Protein AF-A0AA38CWF4-F1 (afdb_monomer_lite)

Structure (mmCIF, N/CA/C/O backbone):
data_AF-A0AA38CWF4-F1
#
_entry.id   AF-A0AA38CWF4-F1
#
loop_
_atom_site.group_PDB
_atom_site.id
_atom_site.type_symbol
_atom_site.label_atom_id
_atom_site.label_alt_id
_atom_site.label_comp_id
_atom_site.label_asym_id
_atom_site.label_entity_id
_atom_site.label_seq_id
_atom_site.pdbx_PDB_ins_code
_atom_site.Cartn_x
_atom_site.Cartn_y
_atom_site.Cartn_z
_atom_site.occupancy
_atom_site.B_iso_or_equiv
_atom_site.auth_seq_id
_atom_site.auth_comp_id
_atom_site.auth_asym_id
_atom_site.auth_atom_id
_atom_site.pdbx_PDB_model_num
ATOM 1 N N . SER A 1 1 ? -19.672 -0.450 -0.116 1.00 72.69 1 SER A N 1
ATOM 2 C CA . SER A 1 1 ? -19.049 -0.623 1.211 1.00 72.69 1 SER A CA 1
ATOM 3 C C . SER A 1 1 ? -17.638 -1.137 1.005 1.00 72.69 1 SER A C 1
ATOM 5 O O . SER A 1 1 ? -17.487 -2.066 0.217 1.00 72.69 1 SER A O 1
ATOM 7 N N . LEU A 1 2 ? -16.649 -0.512 1.653 1.00 77.81 2 LEU A N 1
ATOM 8 C CA . LEU A 1 2 ? -15.222 -0.859 1.575 1.00 77.81 2 LEU A CA 1
ATOM 9 C C . LEU A 1 2 ? -14.908 -2.220 2.226 1.00 77.81 2 LEU A C 1
ATOM 11 O O . LEU A 1 2 ? -13.970 -2.892 1.828 1.00 77.81 2 LEU A O 1
ATOM 15 N N . LEU A 1 3 ? -15.746 -2.671 3.165 1.00 82.31 3 LEU A N 1
ATOM 16 C CA . LEU A 1 3 ? -15.566 -3.917 3.924 1.00 82.31 3 LEU A CA 1
ATOM 17 C C . LEU A 1 3 ? -16.114 -5.159 3.196 1.00 82.31 3 LEU A C 1
ATOM 19 O O . LEU A 1 3 ? -16.640 -6.080 3.819 1.00 82.31 3 LEU A O 1
ATOM 23 N N . ARG A 1 4 ? -16.067 -5.171 1.861 1.00 86.81 4 ARG A N 1
ATOM 24 C CA . ARG A 1 4 ? -16.457 -6.349 1.071 1.00 86.81 4 ARG A CA 1
ATOM 25 C C . ARG A 1 4 ? -15.261 -7.301 0.937 1.00 86.81 4 ARG A C 1
ATOM 27 O O . ARG A 1 4 ? -14.148 -6.809 0.788 1.00 86.81 4 ARG A O 1
ATOM 34 N N . PRO A 1 5 ? -15.470 -8.634 0.916 1.00 86.81 5 PRO A N 1
ATOM 35 C CA . PRO A 1 5 ? -14.367 -9.604 0.901 1.00 86.81 5 PRO A CA 1
ATOM 36 C C . PRO A 1 5 ? -13.410 -9.477 -0.291 1.00 86.81 5 PRO A C 1
ATOM 38 O O . PRO A 1 5 ? -12.257 -9.880 -0.197 1.00 86.81 5 PRO A O 1
ATOM 41 N N . CYS A 1 6 ? -13.879 -8.940 -1.420 1.00 91.00 6 CYS A N 1
ATOM 42 C CA . CYS A 1 6 ? -13.054 -8.714 -2.598 1.00 91.00 6 CYS A CA 1
ATOM 43 C C . CYS A 1 6 ? -13.598 -7.529 -3.399 1.00 91.00 6 CYS A C 1
ATOM 45 O O . CYS A 1 6 ? -14.794 -7.467 -3.699 1.00 91.00 6 CYS A O 1
ATOM 47 N N . LEU A 1 7 ? -12.712 -6.593 -3.729 1.00 94.31 7 LEU A N 1
ATOM 48 C CA . LEU A 1 7 ? -12.979 -5.449 -4.591 1.00 94.31 7 LEU A CA 1
ATOM 49 C C . LEU A 1 7 ? -11.827 -5.321 -5.586 1.00 94.31 7 LEU A C 1
ATOM 51 O O . LEU A 1 7 ? -10.666 -5.482 -5.215 1.00 94.31 7 LEU A O 1
ATOM 55 N N . PHE A 1 8 ? -12.160 -5.014 -6.836 1.00 94.06 8 PHE A N 1
ATOM 56 C CA . PHE A 1 8 ? -11.190 -4.676 -7.868 1.00 94.06 8 PHE A CA 1
ATOM 57 C C . PHE A 1 8 ? -11.362 -3.202 -8.231 1.00 94.06 8 PHE A C 1
ATOM 59 O O . PHE A 1 8 ? -12.472 -2.771 -8.548 1.00 94.06 8 PHE A O 1
ATOM 66 N N . TYR A 1 9 ? -10.274 -2.439 -8.162 1.00 92.88 9 TYR A N 1
ATOM 67 C CA . TYR A 1 9 ? -10.250 -1.026 -8.522 1.00 92.88 9 TYR A CA 1
ATOM 68 C C . TYR A 1 9 ? -9.485 -0.853 -9.830 1.00 92.88 9 TYR A C 1
ATOM 70 O O . TYR A 1 9 ? -8.315 -1.217 -9.916 1.00 92.88 9 TYR A O 1
ATOM 78 N N . ASP A 1 10 ? -10.147 -0.282 -10.834 1.00 92.38 10 ASP A N 1
ATOM 79 C CA . ASP A 1 10 ? -9.514 0.079 -12.100 1.00 92.38 10 ASP A CA 1
ATOM 80 C C . ASP A 1 10 ? -8.882 1.478 -11.998 1.00 92.38 10 ASP A C 1
ATOM 82 O O . ASP A 1 10 ? -9.578 2.496 -11.939 1.00 92.38 10 ASP A O 1
ATOM 86 N N . VAL A 1 11 ? -7.547 1.533 -11.952 1.00 90.19 11 VAL A N 1
ATOM 87 C CA . VAL A 1 11 ? -6.771 2.783 -11.913 1.00 90.19 11 VAL A CA 1
ATOM 88 C C . VAL A 1 11 ? -6.432 3.206 -13.347 1.00 90.19 11 VAL A C 1
ATOM 90 O O . VAL A 1 11 ? -5.302 3.078 -13.818 1.00 90.19 11 VAL A O 1
ATOM 93 N N . THR A 1 12 ? -7.436 3.744 -14.039 1.00 79.62 12 THR A N 1
ATOM 94 C CA . THR A 1 12 ? -7.452 3.996 -15.497 1.00 79.62 12 THR A CA 1
ATOM 95 C C . THR A 1 12 ? -6.326 4.878 -16.051 1.00 79.62 12 THR A C 1
ATOM 97 O O . THR A 1 12 ? -5.971 4.759 -17.221 1.00 79.62 12 THR A O 1
ATOM 100 N N . HIS A 1 13 ? -5.741 5.762 -15.238 1.00 71.06 13 HIS A N 1
ATOM 101 C CA . HIS A 1 13 ? -4.680 6.689 -15.666 1.00 71.06 13 HIS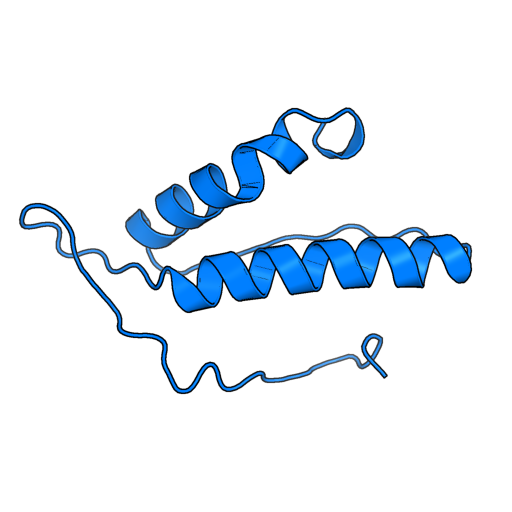 A CA 1
ATOM 102 C C . HIS A 1 13 ? -3.278 6.262 -15.202 1.00 71.06 13 HIS A C 1
ATOM 104 O O . HIS A 1 13 ? -2.300 6.988 -15.391 1.00 71.06 13 HIS A O 1
ATOM 110 N N . GLY A 1 14 ? -3.157 5.081 -14.594 1.00 65.69 14 GLY A N 1
ATOM 111 C CA . GLY A 1 14 ? -1.883 4.536 -14.156 1.00 65.69 14 GLY A CA 1
ATOM 112 C C . GLY A 1 14 ? -1.051 4.021 -15.329 1.00 65.69 14 GLY A C 1
ATOM 113 O O . GLY A 1 14 ? -1.463 3.105 -16.032 1.00 65.69 14 GLY A O 1
ATOM 114 N N . ARG A 1 15 ? 0.146 4.579 -15.541 1.00 75.25 15 ARG A N 1
ATOM 115 C CA . ARG A 1 15 ? 1.112 4.030 -16.502 1.00 75.25 15 ARG A CA 1
ATOM 116 C C . ARG A 1 15 ? 2.260 3.367 -15.757 1.00 75.25 15 ARG A C 1
ATOM 118 O O . ARG A 1 15 ? 2.989 4.025 -15.014 1.00 75.25 15 ARG A O 1
ATOM 125 N N . GLY A 1 16 ? 2.464 2.078 -16.026 1.00 71.62 16 GLY A N 1
ATOM 126 C CA . GLY A 1 16 ? 3.679 1.377 -15.634 1.00 71.62 16 GLY A CA 1
ATOM 127 C C . GLY A 1 16 ? 4.908 2.083 -16.212 1.00 71.62 16 GLY A C 1
ATOM 128 O O . GLY A 1 16 ? 5.025 2.267 -17.422 1.00 71.62 16 GLY A O 1
ATOM 129 N N . SER A 1 17 ? 5.825 2.494 -15.345 1.00 73.50 17 SER A N 1
ATOM 130 C CA . SER A 1 17 ? 7.091 3.129 -15.703 1.00 73.50 17 SER A CA 1
ATOM 131 C C . SER A 1 17 ? 8.259 2.321 -15.148 1.00 73.50 17 SER A C 1
ATOM 133 O O . SER A 1 17 ? 8.126 1.621 -14.146 1.00 73.50 17 SER A O 1
ATOM 135 N N . HIS A 1 18 ? 9.413 2.424 -15.795 1.00 72.44 18 HIS A N 1
ATOM 136 C CA . HIS A 1 18 ? 10.682 1.929 -15.277 1.00 72.44 18 HIS A CA 1
ATOM 137 C C . HIS A 1 18 ? 11.637 3.119 -15.130 1.00 72.44 18 HIS A C 1
ATOM 139 O O . HIS A 1 18 ? 11.600 4.059 -15.924 1.00 72.44 18 HIS A O 1
ATOM 145 N N . ARG A 1 19 ? 12.482 3.117 -14.095 1.00 69.25 19 ARG A N 1
ATOM 146 C CA . ARG A 1 19 ? 13.531 4.133 -13.900 1.00 69.25 19 ARG A CA 1
ATOM 147 C C . ARG A 1 19 ? 14.900 3.534 -14.216 1.00 69.25 19 ARG A C 1
ATOM 149 O O . ARG A 1 19 ? 15.202 2.435 -13.760 1.00 69.25 19 ARG A O 1
ATOM 156 N N . GLY A 1 20 ? 15.725 4.278 -14.959 1.00 66.50 20 GLY A N 1
ATOM 157 C CA . GLY A 1 20 ? 17.169 4.035 -15.094 1.00 66.50 20 GLY A CA 1
ATOM 158 C C . GLY A 1 20 ? 17.561 2.648 -15.612 1.00 66.50 20 GLY A C 1
ATOM 159 O O . GLY A 1 20 ? 18.394 1.995 -14.995 1.00 66.50 20 GLY A O 1
ATOM 160 N N . GLY A 1 21 ? 16.936 2.165 -16.691 1.00 66.12 21 GLY A N 1
ATOM 161 C CA . GLY A 1 21 ? 17.275 0.863 -17.291 1.00 66.12 21 GLY A CA 1
ATOM 162 C C . GLY A 1 21 ? 16.864 -0.363 -16.464 1.00 66.12 21 GLY A C 1
ATOM 163 O O . GLY A 1 21 ? 17.252 -1.482 -16.787 1.00 66.12 21 GLY A O 1
ATOM 164 N N . SER A 1 22 ? 16.082 -0.182 -15.395 1.00 69.31 22 SER A N 1
ATOM 165 C CA . SER A 1 22 ? 15.532 -1.295 -14.621 1.00 69.31 22 SER A CA 1
ATOM 166 C C . SER A 1 22 ? 14.507 -2.092 -15.433 1.00 69.31 22 SER A C 1
ATOM 168 O O . SER A 1 22 ? 13.642 -1.511 -16.078 1.00 69.31 22 SER A O 1
ATOM 170 N N . VAL A 1 23 ? 14.544 -3.422 -15.322 1.00 79.25 23 VAL A N 1
ATOM 171 C CA . VAL A 1 23 ? 13.506 -4.329 -15.857 1.00 79.25 23 VAL A CA 1
ATOM 172 C C . VAL A 1 23 ? 12.280 -4.453 -14.938 1.00 79.25 23 VAL A C 1
ATOM 174 O O . VAL A 1 23 ? 11.360 -5.212 -15.222 1.00 79.25 23 VAL A O 1
ATOM 177 N N . SER A 1 24 ? 12.268 -3.741 -13.805 1.00 82.31 24 SER A N 1
ATOM 178 C CA . SER A 1 24 ? 11.143 -3.723 -12.870 1.00 82.31 24 SER A CA 1
ATOM 179 C C . SER A 1 24 ? 10.267 -2.496 -13.100 1.00 82.31 24 SER A C 1
ATOM 181 O O . SER A 1 24 ? 10.768 -1.397 -13.331 1.00 82.31 24 SER A O 1
ATOM 183 N N . TYR A 1 25 ? 8.958 -2.677 -12.934 1.00 86.94 25 TYR A N 1
ATOM 184 C CA . TYR A 1 25 ? 7.962 -1.631 -13.140 1.00 86.94 25 TYR A CA 1
ATOM 185 C C . TYR A 1 25 ? 7.486 -1.011 -11.826 1.00 86.94 25 TYR A C 1
ATOM 187 O O . TYR A 1 25 ? 7.544 -1.639 -10.765 1.00 86.94 25 TYR A O 1
ATOM 195 N N . GLN A 1 26 ? 7.010 0.225 -11.924 1.00 91.75 26 GLN A N 1
ATOM 196 C CA . GLN A 1 26 ? 6.239 0.916 -10.899 1.00 91.75 26 GLN A CA 1
ATOM 197 C C . GLN A 1 26 ? 5.063 1.664 -11.531 1.00 91.75 26 GLN A C 1
ATOM 199 O O . GLN A 1 26 ? 5.155 2.130 -12.668 1.00 91.75 26 GLN A O 1
ATOM 204 N N . ASN A 1 27 ? 3.997 1.850 -10.771 1.00 93.56 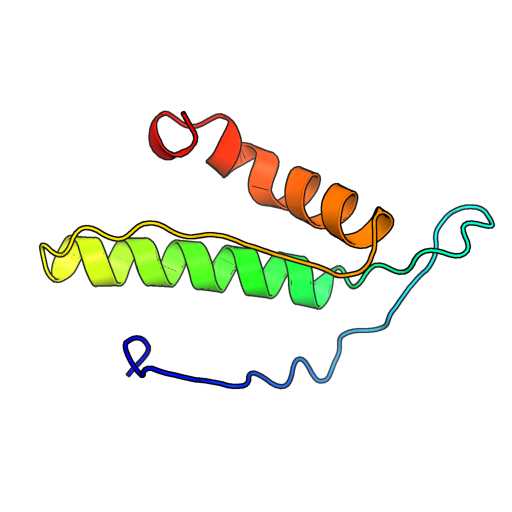27 ASN A N 1
ATOM 205 C CA . ASN A 1 27 ? 2.867 2.695 -11.105 1.00 93.56 27 ASN A CA 1
ATOM 206 C C . ASN A 1 27 ? 2.604 3.628 -9.919 1.00 93.56 27 ASN A C 1
ATOM 208 O O . ASN A 1 27 ? 2.093 3.214 -8.877 1.00 93.56 27 ASN A O 1
ATOM 212 N N . ILE A 1 28 ? 2.997 4.893 -10.074 1.00 93.06 28 ILE A N 1
ATOM 213 C CA . ILE A 1 28 ? 2.877 5.892 -9.008 1.00 93.06 28 ILE A CA 1
ATOM 214 C C . ILE A 1 28 ? 1.414 6.207 -8.684 1.00 93.06 28 ILE A C 1
ATOM 216 O O . ILE A 1 28 ? 1.083 6.448 -7.529 1.00 93.06 28 ILE A O 1
ATOM 220 N N . HIS A 1 29 ? 0.521 6.140 -9.675 1.00 94.19 29 HIS A N 1
ATOM 221 C CA . HIS A 1 29 ? -0.902 6.383 -9.457 1.00 94.19 29 HIS A CA 1
ATOM 222 C C . HIS A 1 29 ? -1.537 5.264 -8.629 1.00 94.19 29 HIS A C 1
ATOM 224 O O . HIS A 1 29 ? -2.308 5.555 -7.722 1.00 94.19 29 HIS A O 1
ATOM 230 N N . GLU A 1 30 ? -1.160 4.004 -8.869 1.00 95.88 30 GLU A N 1
ATOM 231 C CA . GLU A 1 30 ? -1.574 2.890 -8.003 1.00 95.88 30 GLU A CA 1
ATOM 232 C C . GLU A 1 30 ? -1.009 3.026 -6.584 1.00 95.88 30 GLU A C 1
ATOM 234 O O . GLU A 1 30 ? -1.717 2.741 -5.622 1.00 95.88 30 GLU A O 1
ATOM 239 N N . ALA A 1 31 ? 0.240 3.480 -6.428 1.00 95.62 31 ALA A N 1
ATOM 240 C CA . ALA A 1 31 ? 0.844 3.665 -5.107 1.00 95.62 31 ALA A CA 1
ATOM 241 C C . ALA A 1 31 ? 0.118 4.751 -4.292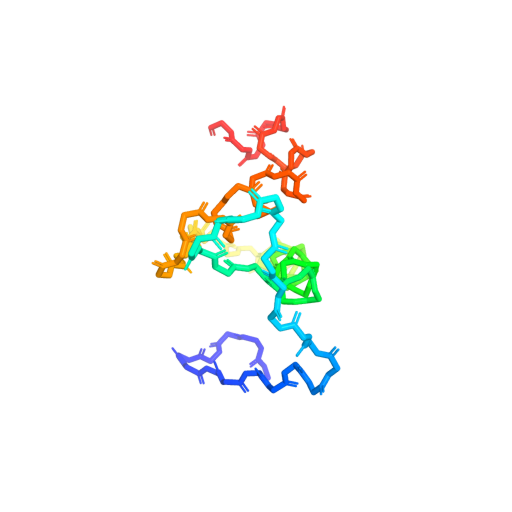 1.00 95.62 31 ALA A C 1
ATOM 243 O O . ALA A 1 31 ? -0.254 4.510 -3.144 1.00 95.62 31 ALA A O 1
ATOM 244 N N . LEU A 1 32 ? -0.157 5.905 -4.910 1.00 95.31 32 LEU A N 1
ATOM 245 C CA . LEU A 1 32 ? -0.928 6.992 -4.298 1.00 95.31 32 LEU A CA 1
ATOM 246 C C . LEU A 1 32 ? -2.369 6.571 -3.991 1.00 95.31 32 LEU A C 1
ATOM 248 O O . LEU A 1 32 ? -2.873 6.848 -2.906 1.00 95.31 32 LEU A O 1
ATOM 252 N N . PHE A 1 33 ? -3.020 5.860 -4.915 1.00 95.81 33 PHE A N 1
ATOM 253 C CA . PHE A 1 33 ? -4.362 5.325 -4.691 1.00 95.81 33 PHE A CA 1
ATOM 254 C C . PHE A 1 33 ? -4.387 4.348 -3.509 1.00 95.81 33 PHE A C 1
ATOM 256 O O . PHE A 1 33 ? -5.276 4.416 -2.665 1.00 95.81 33 PHE A O 1
ATOM 263 N N . THR A 1 34 ? -3.386 3.469 -3.410 1.00 96.75 34 THR A N 1
ATOM 264 C CA . THR A 1 34 ? -3.258 2.513 -2.300 1.00 96.75 34 THR A CA 1
ATOM 265 C C . THR A 1 34 ? -3.094 3.232 -0.960 1.00 96.75 34 THR A C 1
ATOM 267 O O . THR A 1 34 ? -3.714 2.824 0.021 1.00 96.75 34 THR A O 1
ATOM 270 N N . LEU A 1 35 ? -2.316 4.319 -0.913 1.00 97.06 35 LEU A N 1
ATOM 271 C CA . LEU A 1 35 ? -2.171 5.151 0.286 1.00 97.06 35 LEU A CA 1
ATOM 272 C C . LEU A 1 35 ? -3.505 5.774 0.708 1.00 97.06 35 LEU A C 1
ATOM 274 O O . LEU A 1 35 ? -3.923 5.618 1.852 1.00 97.06 35 LEU A O 1
ATOM 278 N N . GLN A 1 36 ? -4.220 6.396 -0.229 1.00 96.12 36 GLN A N 1
ATOM 279 C CA . GLN A 1 36 ? -5.535 6.983 0.045 1.00 96.12 36 GLN A CA 1
ATOM 280 C C . GLN A 1 36 ? -6.551 5.932 0.511 1.00 96.12 36 GLN A C 1
ATOM 282 O O . GLN A 1 36 ? -7.366 6.193 1.398 1.00 96.12 36 GLN A O 1
ATOM 287 N N . LEU A 1 37 ? -6.502 4.730 -0.069 1.00 96.38 37 LEU A N 1
ATOM 288 C CA . LEU A 1 37 ? -7.366 3.620 0.321 1.00 96.38 37 LEU A CA 1
ATOM 289 C C . LEU A 1 37 ? -7.064 3.144 1.746 1.00 96.38 37 LEU A C 1
ATOM 291 O O . LEU A 1 37 ? -7.997 2.881 2.503 1.00 96.38 37 LEU A O 1
ATOM 295 N N . TYR A 1 38 ? -5.783 3.059 2.113 1.00 95.81 38 TYR A N 1
ATOM 296 C CA . TYR A 1 38 ? -5.353 2.746 3.473 1.00 95.81 38 TYR A CA 1
ATOM 297 C C . TYR A 1 38 ? -5.858 3.795 4.472 1.00 95.81 38 TYR A C 1
ATOM 299 O O . TYR A 1 38 ? -6.499 3.433 5.455 1.00 95.81 38 TYR A O 1
ATOM 307 N N . GLU A 1 39 ? -5.646 5.084 4.203 1.00 95.12 39 GLU A N 1
ATOM 308 C CA . GLU A 1 39 ? -6.095 6.172 5.085 1.00 95.12 39 GLU A CA 1
ATOM 309 C C . GLU A 1 39 ? -7.621 6.183 5.257 1.00 95.12 39 GLU A C 1
ATOM 311 O O . GLU A 1 39 ? -8.135 6.369 6.363 1.00 95.12 39 GLU A O 1
ATOM 316 N N . LEU A 1 40 ? -8.363 5.948 4.170 1.00 95.62 40 LEU A N 1
ATOM 317 C CA . LEU A 1 40 ? -9.815 5.810 4.224 1.00 95.62 40 LEU A CA 1
ATOM 318 C C . LEU A 1 40 ? -10.230 4.591 5.054 1.00 95.62 40 LEU A C 1
ATOM 320 O O . LEU A 1 40 ? -11.167 4.696 5.848 1.00 95.62 40 LEU A O 1
ATOM 324 N N . LEU A 1 41 ? -9.552 3.452 4.881 1.00 94.88 41 LEU A N 1
ATOM 325 C CA . LEU A 1 41 ? -9.823 2.248 5.660 1.00 94.88 41 LEU A CA 1
ATOM 326 C C . LEU A 1 41 ? -9.633 2.519 7.151 1.00 94.88 41 LEU A C 1
ATOM 328 O O . LEU A 1 41 ? -10.563 2.240 7.901 1.00 94.88 41 LEU A O 1
ATOM 332 N N . GLN A 1 42 ? -8.507 3.122 7.550 1.00 93.06 42 GLN A N 1
ATOM 333 C CA . GLN A 1 42 ? -8.224 3.446 8.953 1.00 93.06 42 GLN A CA 1
ATOM 334 C C . GLN A 1 42 ? -9.334 4.304 9.570 1.00 93.06 42 GLN A C 1
ATOM 336 O O . GLN A 1 42 ? -9.899 3.926 10.595 1.00 93.06 42 GLN A O 1
ATOM 341 N N . ARG A 1 43 ? -9.742 5.392 8.897 1.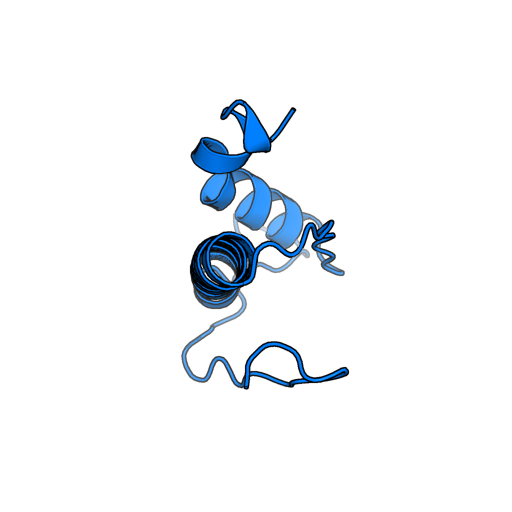00 93.31 43 ARG A N 1
ATOM 342 C CA . ARG A 1 43 ? -10.838 6.264 9.371 1.00 93.31 43 ARG A CA 1
ATOM 343 C C . ARG A 1 43 ? -12.159 5.513 9.521 1.00 93.31 43 ARG A C 1
ATOM 345 O O . ARG A 1 43 ? -12.882 5.703 10.495 1.00 93.31 43 ARG A O 1
ATOM 352 N N . VAL A 1 44 ? -12.502 4.668 8.547 1.00 94.31 44 VAL A N 1
ATOM 353 C CA . VAL A 1 44 ? -13.752 3.894 8.582 1.00 94.31 44 VAL A CA 1
ATOM 354 C C . VAL A 1 44 ? -13.726 2.864 9.710 1.00 94.31 44 VAL A C 1
ATOM 356 O O . VAL A 1 44 ? -14.736 2.687 10.389 1.00 94.31 44 VAL A O 1
ATOM 359 N N . THR A 1 45 ? -12.598 2.187 9.925 1.00 93.88 45 THR A N 1
ATOM 360 C CA . THR A 1 45 ? -12.470 1.167 10.971 1.00 93.88 45 THR A CA 1
ATOM 361 C C . THR A 1 45 ? -12.407 1.774 12.367 1.00 93.88 45 THR A C 1
ATOM 363 O O . THR A 1 45 ? -13.015 1.220 13.279 1.00 93.88 45 THR A O 1
ATOM 366 N N . GLU A 1 46 ? -11.778 2.941 12.518 1.00 92.44 46 GLU A N 1
ATOM 367 C CA . GLU A 1 46 ? -11.781 3.722 13.757 1.00 92.44 46 GLU A CA 1
ATOM 368 C C . GLU A 1 46 ? -13.210 4.117 14.155 1.00 92.44 46 GLU A C 1
ATOM 370 O O . GLU A 1 46 ? -13.655 3.789 15.255 1.00 92.44 46 GLU A O 1
ATOM 375 N N . LEU A 1 47 ? -13.975 4.719 13.234 1.00 94.25 47 LEU A N 1
ATOM 376 C CA . LEU A 1 47 ? -15.378 5.086 13.476 1.00 94.25 47 LEU A CA 1
ATOM 377 C C . LEU A 1 47 ? -16.269 3.873 13.779 1.00 94.25 47 LEU A C 1
ATOM 379 O O . LEU A 1 47 ? -17.259 3.995 14.499 1.00 94.25 47 LEU A O 1
ATOM 383 N N . ALA A 1 48 ? -15.932 2.707 13.229 1.00 93.38 48 ALA A N 1
ATOM 384 C CA . ALA A 1 48 ? -16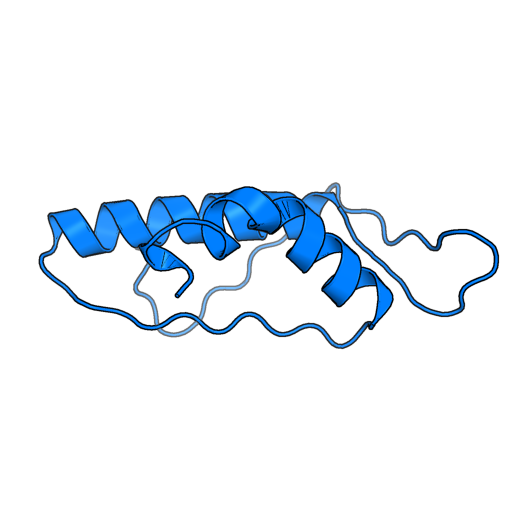.647 1.462 13.483 1.00 93.38 48 ALA A CA 1
ATOM 385 C C . ALA A 1 48 ? -16.196 0.742 14.769 1.00 93.38 48 ALA A C 1
ATOM 387 O O . ALA A 1 48 ? -16.814 -0.255 15.141 1.00 93.38 48 ALA A O 1
ATOM 388 N N . GLY A 1 49 ? -15.124 1.195 15.431 1.00 94.75 49 GLY A N 1
ATOM 389 C CA . GLY A 1 49 ? -14.526 0.503 16.577 1.00 94.75 49 GLY A CA 1
ATOM 390 C C . GLY A 1 49 ? -13.932 -0.869 16.227 1.00 94.75 49 GLY A C 1
ATOM 391 O O . GLY A 1 49 ? -13.850 -1.747 17.086 1.00 94.75 49 GLY A O 1
ATOM 392 N N . ILE A 1 50 ? -13.550 -1.083 14.964 1.00 92.94 50 ILE A N 1
ATOM 393 C CA . ILE A 1 50 ? -13.005 -2.348 14.461 1.00 92.94 50 ILE A CA 1
ATOM 394 C C . ILE A 1 50 ? -11.490 -2.216 14.337 1.00 92.94 50 ILE A C 1
ATOM 396 O O . ILE A 1 50 ? -10.988 -1.274 13.734 1.00 92.94 50 ILE A O 1
ATOM 400 N N . LYS A 1 51 ? -10.745 -3.199 14.846 1.00 90.19 51 LYS A N 1
ATOM 401 C CA . LYS A 1 51 ? -9.297 -3.285 14.630 1.00 90.19 51 LYS A CA 1
ATOM 402 C C . LYS A 1 51 ? -8.997 -4.151 13.410 1.00 90.19 51 LYS A C 1
ATOM 404 O O . LYS A 1 51 ? -9.499 -5.270 13.314 1.00 90.19 51 LYS A O 1
ATOM 409 N N . VAL A 1 52 ? -8.152 -3.658 12.510 1.00 90.50 52 VAL A N 1
ATOM 410 C CA . VAL A 1 52 ? -7.715 -4.384 11.309 1.00 90.50 52 VAL A CA 1
ATOM 411 C C . VAL A 1 52 ? -6.193 -4.393 11.203 1.00 90.50 52 VAL A C 1
ATOM 413 O O . VAL A 1 52 ? -5.525 -3.485 11.688 1.00 90.50 52 VAL A O 1
ATOM 416 N N . SER A 1 53 ? -5.646 -5.422 10.560 1.00 91.81 53 SER A N 1
ATOM 417 C CA . SER A 1 53 ? -4.262 -5.444 10.086 1.00 91.81 53 SER A CA 1
ATOM 418 C C . SER A 1 53 ? -4.256 -5.367 8.562 1.00 91.81 53 SER A C 1
ATOM 420 O O . SER A 1 53 ? -5.123 -5.940 7.899 1.00 91.81 53 SER A O 1
ATOM 422 N N . VAL A 1 54 ? -3.293 -4.637 7.996 1.00 94.06 54 VAL A N 1
ATOM 423 C CA . VAL A 1 54 ? -3.204 -4.413 6.549 1.00 94.06 54 VAL A CA 1
ATOM 424 C C . VAL A 1 54 ? -1.852 -4.892 6.042 1.00 94.06 54 VAL A C 1
ATOM 426 O O . VAL A 1 54 ? -0.810 -4.491 6.549 1.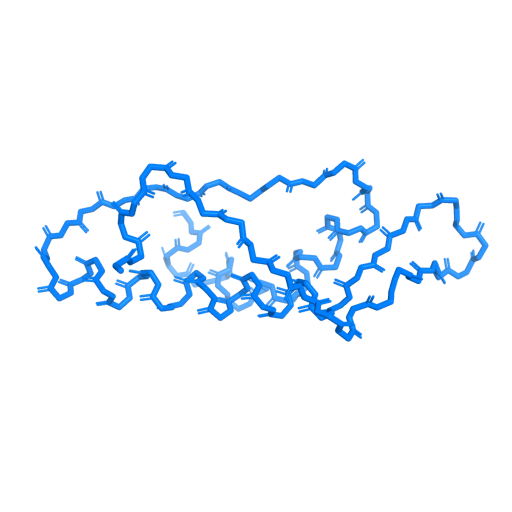00 94.06 54 VAL A O 1
ATOM 429 N N . GLY A 1 55 ? -1.880 -5.745 5.019 1.00 95.00 55 GLY A N 1
ATOM 430 C CA . GLY A 1 55 ? -0.707 -6.127 4.242 1.00 95.00 55 GLY A CA 1
ATOM 431 C C . GLY A 1 55 ? -0.832 -5.603 2.817 1.00 95.00 55 GLY A C 1
ATOM 432 O O . GLY A 1 55 ? -1.877 -5.764 2.190 1.00 95.00 55 GLY A O 1
ATOM 433 N N . ILE A 1 56 ? 0.236 -4.997 2.298 1.00 96.31 56 ILE A N 1
ATOM 434 C CA . ILE A 1 56 ? 0.316 -4.540 0.907 1.00 96.31 56 ILE A CA 1
ATOM 435 C C . ILE A 1 56 ? 1.367 -5.387 0.196 1.00 96.31 56 ILE A C 1
ATOM 437 O O . ILE A 1 56 ? 2.503 -5.498 0.656 1.00 96.31 56 ILE A O 1
ATOM 441 N N . ILE A 1 57 ? 0.991 -5.982 -0.935 1.00 96.50 57 ILE A N 1
ATOM 442 C CA . ILE A 1 57 ? 1.880 -6.807 -1.756 1.00 96.50 57 ILE A CA 1
ATOM 443 C C . ILE A 1 57 ? 1.959 -6.265 -3.178 1.00 96.50 57 ILE A C 1
ATOM 445 O O . ILE A 1 57 ? 1.022 -5.665 -3.697 1.00 96.50 57 ILE A O 1
ATOM 449 N N . THR A 1 58 ? 3.094 -6.498 -3.827 1.00 96.62 58 THR A N 1
ATOM 450 C CA . THR A 1 58 ? 3.300 -6.164 -5.235 1.00 96.62 58 THR A CA 1
ATOM 451 C C . THR A 1 58 ? 4.289 -7.147 -5.863 1.00 96.62 58 THR A C 1
ATOM 453 O O . THR A 1 58 ? 5.249 -7.542 -5.197 1.00 96.62 58 THR A O 1
ATOM 456 N N . PRO A 1 59 ? 4.102 -7.554 -7.132 1.00 95.06 59 PRO A N 1
ATOM 457 C CA . PRO A 1 59 ? 5.030 -8.467 -7.799 1.00 95.06 59 PRO A CA 1
ATOM 458 C C . PRO A 1 59 ? 6.354 -7.795 -8.208 1.00 95.06 59 PRO A C 1
ATOM 460 O O . PRO A 1 59 ? 7.312 -8.489 -8.550 1.00 95.06 59 PRO A O 1
ATOM 463 N N . TYR A 1 60 ? 6.441 -6.458 -8.187 1.00 93.06 60 TYR A N 1
ATOM 464 C CA . TYR A 1 60 ? 7.591 -5.717 -8.713 1.00 93.06 60 TYR A CA 1
ATOM 465 C C . TYR A 1 60 ? 8.417 -5.055 -7.605 1.00 93.06 60 TYR A C 1
ATOM 467 O O . TYR A 1 60 ? 7.916 -4.252 -6.820 1.00 93.06 60 TYR A O 1
ATOM 475 N N . LYS A 1 61 ? 9.734 -5.305 -7.596 1.00 92.31 61 LYS A N 1
ATOM 476 C CA . LYS A 1 61 ? 10.663 -4.698 -6.621 1.00 92.31 61 LYS A CA 1
ATOM 477 C C . LYS A 1 61 ? 10.683 -3.167 -6.694 1.00 92.31 61 LYS A C 1
ATOM 479 O O . LYS A 1 61 ? 10.836 -2.511 -5.668 1.00 92.31 61 LYS A O 1
ATOM 484 N N . LEU A 1 62 ? 10.557 -2.588 -7.891 1.00 93.44 62 LEU A N 1
ATOM 485 C CA . LEU A 1 62 ? 10.506 -1.133 -8.058 1.00 93.44 62 LEU A CA 1
ATOM 486 C C . LEU A 1 62 ? 9.194 -0.553 -7.516 1.00 93.44 62 LEU A C 1
ATOM 488 O O . LEU A 1 62 ? 9.234 0.479 -6.854 1.00 93.44 62 LEU A O 1
ATOM 492 N N . GLN A 1 63 ? 8.070 -1.253 -7.690 1.00 95.62 63 GLN A N 1
ATOM 493 C CA . GLN A 1 63 ? 6.808 -0.854 -7.071 1.00 95.62 63 GLN A CA 1
ATOM 494 C C . GLN A 1 63 ? 6.868 -0.942 -5.546 1.00 95.62 63 GLN A C 1
ATOM 496 O O . GLN A 1 63 ? 6.368 -0.042 -4.886 1.00 95.62 63 GLN A O 1
ATOM 501 N N . LEU A 1 64 ? 7.541 -1.948 -4.974 1.00 95.56 64 LEU A N 1
ATOM 502 C CA . LEU A 1 64 ? 7.739 -2.019 -3.522 1.00 95.56 64 LEU A CA 1
ATOM 503 C C . LEU A 1 64 ? 8.503 -0.792 -3.001 1.00 95.56 64 LEU A C 1
ATOM 505 O O . LEU A 1 64 ? 8.120 -0.200 -1.998 1.00 95.56 64 LEU A O 1
ATOM 509 N N . LYS A 1 65 ? 9.552 -0.359 -3.714 1.00 94.19 65 LYS A N 1
ATOM 510 C CA . LYS A 1 65 ? 10.274 0.881 -3.381 1.00 94.19 65 LYS A CA 1
ATOM 511 C C . LYS A 1 65 ? 9.393 2.123 -3.528 1.00 94.19 65 LYS A C 1
ATOM 513 O O . LYS A 1 65 ? 9.505 3.028 -2.709 1.00 94.19 65 LYS A O 1
ATOM 518 N N . CYS A 1 66 ? 8.546 2.168 -4.557 1.00 95.00 66 CYS A N 1
ATOM 519 C CA . CYS A 1 66 ? 7.581 3.248 -4.752 1.00 95.00 66 CYS A CA 1
ATOM 520 C C . CYS A 1 66 ? 6.597 3.310 -3.576 1.00 95.00 66 CYS A C 1
ATOM 522 O O . CYS A 1 66 ? 6.475 4.355 -2.954 1.00 95.00 66 CYS A O 1
ATOM 524 N N . LEU A 1 67 ? 5.980 2.183 -3.213 1.00 96.50 67 LEU A N 1
ATOM 525 C CA . LEU A 1 67 ? 5.065 2.077 -2.075 1.00 96.50 67 LEU A CA 1
ATOM 526 C C . LEU A 1 67 ? 5.739 2.502 -0.769 1.00 96.50 67 LEU A C 1
ATOM 528 O O . LEU A 1 67 ? 5.195 3.352 -0.079 1.00 96.50 67 LEU A O 1
ATOM 532 N N . ASN A 1 68 ? 6.944 2.005 -0.470 1.00 95.06 68 ASN A N 1
ATOM 533 C CA . ASN A 1 68 ? 7.680 2.406 0.736 1.00 95.06 68 ASN A CA 1
ATOM 534 C C . ASN A 1 68 ? 7.948 3.916 0.794 1.00 95.06 68 ASN A C 1
ATOM 536 O O . ASN A 1 68 ? 7.960 4.488 1.878 1.00 95.06 68 ASN A O 1
ATOM 540 N N . ARG A 1 69 ? 8.172 4.563 -0.356 1.00 95.25 69 ARG A N 1
ATOM 541 C CA . ARG A 1 69 ? 8.359 6.015 -0.424 1.00 95.25 69 ARG A CA 1
ATOM 542 C C . ARG A 1 69 ? 7.053 6.764 -0.175 1.00 95.25 69 ARG A C 1
ATOM 544 O O . ARG A 1 69 ? 7.061 7.719 0.591 1.00 95.25 69 ARG A O 1
ATOM 551 N N . GLU A 1 70 ? 5.963 6.358 -0.820 1.00 95.94 70 GLU A N 1
ATOM 552 C CA . GLU A 1 70 ? 4.671 7.035 -0.647 1.00 95.94 70 GLU A CA 1
ATOM 553 C C . GLU A 1 70 ? 4.105 6.810 0.770 1.00 95.94 70 GLU A C 1
ATOM 555 O O . GLU A 1 70 ? 3.526 7.719 1.353 1.00 95.94 70 GLU A O 1
ATOM 560 N N . PHE A 1 71 ? 4.350 5.642 1.375 1.00 95.94 71 PHE A N 1
ATOM 561 C CA . PHE A 1 71 ? 3.946 5.307 2.746 1.00 95.94 71 PHE A CA 1
ATOM 562 C C . PHE A 1 71 ? 4.941 5.762 3.825 1.00 95.94 71 PHE A C 1
ATOM 564 O O . PHE A 1 71 ? 4.739 5.447 4.995 1.00 95.94 71 PHE A O 1
ATOM 571 N N . ASP A 1 72 ? 6.003 6.499 3.486 1.00 93.75 72 ASP A N 1
ATOM 572 C CA . ASP A 1 72 ? 7.082 6.837 4.429 1.00 93.75 72 ASP A CA 1
ATOM 573 C C . ASP A 1 72 ? 6.565 7.528 5.705 1.00 93.75 72 ASP A C 1
ATOM 575 O O . ASP A 1 72 ? 7.016 7.218 6.805 1.00 93.75 72 ASP A O 1
ATOM 579 N N . VAL A 1 73 ? 5.565 8.408 5.575 1.00 89.62 73 VAL A N 1
ATOM 580 C CA . VAL A 1 73 ? 4.927 9.088 6.716 1.00 89.62 73 VAL A CA 1
ATOM 581 C C . VAL A 1 73 ? 4.177 8.099 7.612 1.00 89.62 73 VAL A C 1
ATOM 583 O O . VAL A 1 73 ? 4.325 8.147 8.830 1.00 89.62 73 VAL A O 1
ATOM 586 N N . VAL A 1 74 ? 3.418 7.175 7.016 1.00 88.88 74 VAL A N 1
ATOM 587 C CA . VAL A 1 74 ? 2.661 6.146 7.745 1.00 88.88 74 VAL A CA 1
ATOM 588 C C . VAL A 1 74 ? 3.617 5.193 8.460 1.00 88.88 74 VAL A C 1
ATOM 590 O O . VAL A 1 74 ? 3.468 4.955 9.654 1.00 88.88 74 VAL A O 1
ATOM 593 N N . LEU A 1 75 ? 4.649 4.710 7.766 1.00 83.25 75 LEU A N 1
ATOM 594 C CA . LEU A 1 75 ? 5.635 3.768 8.308 1.00 83.25 75 LEU A CA 1
ATOM 595 C C . LEU A 1 75 ? 6.468 4.361 9.452 1.00 83.25 75 LEU A C 1
ATOM 597 O O . LEU A 1 75 ? 6.963 3.626 10.302 1.00 83.25 75 LEU A O 1
ATOM 601 N N . LYS A 1 76 ? 6.648 5.685 9.471 1.00 83.38 76 LYS A N 1
ATOM 602 C CA . LYS A 1 76 ? 7.366 6.396 10.539 1.00 83.38 76 LYS A CA 1
ATOM 603 C C . LYS A 1 76 ? 6.469 6.839 11.692 1.00 83.38 76 LYS A C 1
ATOM 605 O O . LYS A 1 76 ? 6.998 7.278 12.713 1.00 83.38 76 LYS A O 1
ATOM 610 N N . SER A 1 77 ? 5.151 6.754 11.534 1.00 78.38 77 SER A N 1
ATOM 611 C CA . SER A 1 77 ? 4.194 7.049 12.599 1.00 78.38 77 SER A CA 1
ATOM 612 C C . SER A 1 77 ? 4.147 5.916 13.632 1.00 78.38 77 SER A C 1
ATOM 614 O O . SER A 1 77 ? 4.602 4.804 13.363 1.00 78.38 77 SER A O 1
ATOM 616 N N . ASP A 1 78 ? 3.569 6.177 14.807 1.00 61.66 78 ASP A N 1
ATOM 617 C CA . ASP A 1 78 ? 3.343 5.134 15.819 1.00 61.66 78 ASP A CA 1
ATOM 618 C C . ASP A 1 78 ? 2.394 4.023 15.326 1.00 61.66 78 ASP A C 1
ATOM 620 O O . ASP A 1 78 ? 2.414 2.925 15.869 1.00 61.66 78 ASP A O 1
ATOM 624 N N . GLU A 1 79 ? 1.619 4.267 14.262 1.00 58.41 79 GLU A N 1
ATOM 625 C CA . GLU A 1 79 ? 0.773 3.265 13.596 1.00 58.41 79 GLU A CA 1
ATOM 626 C C . GLU A 1 79 ? 1.560 2.344 12.646 1.00 58.41 79 GLU A C 1
ATOM 628 O O . GLU A 1 79 ? 1.064 1.288 12.254 1.00 58.41 79 GLU A O 1
ATOM 633 N N . GLY A 1 80 ? 2.775 2.744 12.253 1.00 53.56 80 GLY A N 1
ATOM 634 C CA . GLY A 1 80 ? 3.671 1.978 11.382 1.00 53.56 80 GLY A CA 1
ATOM 635 C C . GLY A 1 80 ? 4.690 1.103 12.121 1.00 53.56 80 GLY A C 1
ATOM 636 O O . GLY A 1 80 ? 5.455 0.399 11.457 1.00 53.56 80 GLY A O 1
ATOM 637 N N . LYS A 1 81 ? 4.721 1.161 13.460 1.00 48.06 81 LYS A N 1
ATOM 638 C CA . LYS A 1 81 ? 5.589 0.356 14.337 1.00 48.06 81 LYS A CA 1
ATOM 639 C C . LYS A 1 81 ? 4.913 -0.908 14.857 1.00 48.06 81 LYS A C 1
ATOM 641 O O . LYS A 1 81 ? 3.699 -0.871 15.148 1.00 48.06 81 LYS A O 1
#

Secondary structure (DSSP, 8-state):
---SS------TT---B--TT-S--B-HHHHHHHHHHHHHHHHHHHHTT---------S-HHHHHHHHHHTHHHHHSGGG-

InterPro domains:
  IPR027417 P-loop containing nucleoside triphosphate hydrolase [G3DSA:3.40.50.300] (1-80)
  IPR041679 DNA2/NAM7 helicase-like, C-terminal [PF13087] (4-72)

Foldseek 3Di:
DLPDPDDDDDLPPWDWDDPDPDPFTATLSVLLVVVVSVVVVVVVCVVVVHDDDDDDDDPTPVNVVSNCVNCVVVCPDPNND

Radius of gyration: 14.13 Å; chains: 1; bounding box: 36×19×34 Å

Sequence (81 aa):
SLLRPCLFYDVTHGRGSHRGGSVSYQNIHEALFTLQLYELLQRVTELAGIKVSVGIITPYKLQLKCLNREFDVVLKSDEGK

Organism: Taxus chinensis (NCBI:txid29808)

pLDDT: mean 87.39, std 11.43, range [48.06, 97.06]